Protein AF-A0A535HW74-F1 (afdb_monomer)

Solvent-accessible surface area (backbone atoms only — not comparable to full-atom values): 5667 Å² total; per-residue (Å²): 129,69,78,89,50,48,72,67,34,43,55,95,92,39,73,38,64,65,54,46,29,59,75,48,53,23,55,72,51,74,42,80,92,74,75,44,76,46,76,54,67,46,28,72,61,57,48,50,52,63,72,63,73,59,79,76,78,51,72,46,65,48,100,85,66,48,79,46,45,53,69,81,48,67,97,55,96,79,87,88,84,88,84,79,91,125

Sequence (86 aa):
MPAARRPALINDDLFNLTEFADLIQQPVVHDENHSVWYFGPAGWEWKSRLTSRHAPDFTLLDVAGRPHSLSDLLGKKVFLLFWASW

Foldseek 3Di:
DPPVCVCVQADPNDGDPVSVQVVQVWDWDADPVVRDIDTHDTPVVVVCVVVVPDDDFDWDADPVRDIDTPVNQPPHDDDDDDDDDD

Secondary structure (DSSP, 8-state):
--GGGHHHHEETTEE-HHHHHHHTT--EEEETTTTEEEE---HHHHHHHHHT------EEE-TTS-EEEGGGGTTS----------

pLDDT: mean 89.46, std 7.31, range [59.28, 97.25]

Nearest PDB structures (foldseek):
  8ir3-assembly1_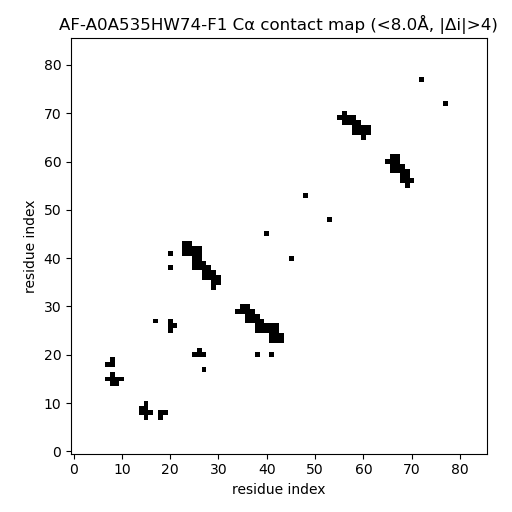T  TM=2.218E-01  e=6.488E+00  Homo sapiens

Radius of gyration: 19.77 Å; Cα contacts (8 Å, |Δi|>4): 67; chains: 1; bounding box: 42×20×58 Å

Structure (mmCIF, N/CA/C/O backbone):
data_AF-A0A535HW74-F1
#
_entry.id   AF-A0A535HW74-F1
#
loop_
_atom_site.group_PDB
_atom_site.id
_atom_site.type_symbol
_atom_site.label_atom_id
_atom_site.label_alt_id
_atom_site.label_comp_id
_atom_site.label_asym_id
_atom_site.label_entity_id
_atom_site.label_seq_id
_atom_site.pdbx_PDB_ins_code
_atom_site.Cartn_x
_atom_site.Cartn_y
_atom_site.Cartn_z
_atom_site.occupancy
_atom_site.B_iso_or_equiv
_atom_site.auth_seq_id
_atom_site.auth_comp_id
_atom_site.auth_asym_id
_atom_site.auth_atom_id
_atom_site.pdbx_PDB_model_num
ATOM 1 N N . MET A 1 1 ? 20.140 6.746 -16.205 1.00 59.28 1 MET A N 1
ATOM 2 C CA . MET A 1 1 ? 19.679 5.415 -16.655 1.00 59.28 1 MET A CA 1
ATOM 3 C C . MET A 1 1 ? 20.886 4.584 -17.054 1.00 59.28 1 MET A C 1
ATOM 5 O O . MET A 1 1 ? 21.684 5.095 -17.835 1.00 59.28 1 MET A O 1
ATOM 9 N N . PRO A 1 2 ? 21.063 3.355 -16.544 1.00 66.06 2 PRO A N 1
ATOM 10 C CA . PRO A 1 2 ? 22.105 2.465 -17.047 1.00 66.06 2 PRO A CA 1
ATOM 11 C C . PRO A 1 2 ? 21.872 2.204 -18.542 1.00 66.06 2 PRO A C 1
ATOM 13 O O . PRO A 1 2 ? 20.804 1.726 -18.921 1.00 66.06 2 PRO A O 1
ATOM 16 N N . ALA A 1 3 ? 22.843 2.534 -19.398 1.00 66.88 3 ALA A N 1
ATOM 17 C CA . ALA A 1 3 ? 22.695 2.439 -20.857 1.00 66.88 3 ALA A CA 1
ATOM 18 C C . ALA A 1 3 ? 22.327 1.020 -21.335 1.00 66.88 3 ALA A C 1
ATOM 20 O O . ALA A 1 3 ? 21.600 0.870 -22.313 1.00 66.88 3 ALA A O 1
ATOM 21 N N . ALA A 1 4 ? 22.752 -0.002 -20.587 1.00 75.12 4 ALA A N 1
ATOM 22 C CA . ALA A 1 4 ? 22.491 -1.411 -20.867 1.00 75.12 4 ALA A CA 1
ATOM 23 C C . ALA A 1 4 ? 21.003 -1.817 -20.817 1.00 75.12 4 ALA A C 1
ATOM 25 O O . ALA A 1 4 ? 20.659 -2.871 -21.336 1.00 75.12 4 ALA A O 1
ATOM 26 N N . ARG A 1 5 ? 20.116 -1.012 -20.207 1.00 77.56 5 ARG A N 1
ATOM 27 C CA . ARG A 1 5 ? 18.688 -1.356 -20.049 1.00 77.56 5 ARG A CA 1
ATOM 28 C C . ARG A 1 5 ? 17.738 -0.669 -21.031 1.00 77.56 5 ARG A C 1
ATOM 30 O O . ARG A 1 5 ? 16.553 -0.977 -21.029 1.00 77.56 5 ARG A O 1
ATOM 37 N N . ARG A 1 6 ? 18.233 0.228 -21.894 1.00 80.06 6 ARG A N 1
ATOM 38 C CA . ARG A 1 6 ? 17.400 0.892 -22.919 1.00 80.06 6 ARG A CA 1
ATOM 39 C C . ARG A 1 6 ? 16.593 -0.080 -23.798 1.00 80.06 6 ARG A C 1
ATOM 41 O O . ARG A 1 6 ? 15.419 0.213 -23.983 1.00 80.06 6 ARG A O 1
ATOM 48 N N . PRO A 1 7 ? 17.151 -1.210 -24.279 1.00 84.38 7 PRO A N 1
ATOM 49 C CA . PRO A 1 7 ? 16.403 -2.142 -25.129 1.00 84.38 7 PRO A CA 1
ATOM 50 C C . PRO A 1 7 ? 15.218 -2.822 -24.430 1.00 84.38 7 PRO A C 1
ATOM 52 O O . PRO A 1 7 ? 14.287 -3.247 -25.093 1.00 84.38 7 PRO A O 1
ATOM 55 N N . ALA A 1 8 ? 15.248 -2.940 -23.097 1.00 86.56 8 ALA A N 1
ATOM 56 C CA . ALA A 1 8 ? 14.133 -3.498 -22.329 1.00 86.56 8 ALA A CA 1
ATOM 57 C C . ALA A 1 8 ? 13.024 -2.456 -22.091 1.00 86.56 8 ALA A C 1
ATOM 59 O O . ALA A 1 8 ? 11.845 -2.790 -22.032 1.00 86.56 8 ALA A O 1
ATOM 60 N N . LEU A 1 9 ? 13.405 -1.179 -21.980 1.00 89.75 9 LEU A N 1
ATOM 61 C CA . LEU A 1 9 ? 12.479 -0.074 -21.728 1.00 89.75 9 LEU A CA 1
ATOM 62 C C . LEU A 1 9 ? 11.793 0.444 -22.993 1.00 89.75 9 LEU A C 1
ATOM 64 O O . LEU A 1 9 ? 10.684 0.958 -22.892 1.00 89.75 9 LEU A O 1
ATOM 68 N N . ILE A 1 10 ? 12.456 0.372 -24.149 1.00 92.38 10 ILE A N 1
ATOM 69 C CA . ILE A 1 10 ? 11.939 0.887 -25.420 1.00 92.38 10 ILE A CA 1
ATOM 70 C C . ILE A 1 10 ? 11.974 -0.233 -26.454 1.00 92.38 10 ILE A C 1
ATOM 72 O O . ILE A 1 10 ? 13.045 -0.769 -26.738 1.00 92.38 10 ILE A O 1
ATOM 76 N N . ASN A 1 11 ? 10.816 -0.539 -27.032 1.00 86.50 11 ASN A N 1
ATOM 77 C CA . ASN A 1 11 ? 10.653 -1.498 -28.117 1.00 86.50 11 ASN A CA 1
ATOM 78 C C . ASN A 1 11 ? 9.806 -0.855 -29.223 1.00 86.50 11 ASN A C 1
ATOM 80 O O . ASN A 1 11 ? 8.663 -0.503 -28.954 1.00 86.50 11 ASN A O 1
ATOM 84 N N . ASP A 1 12 ? 10.366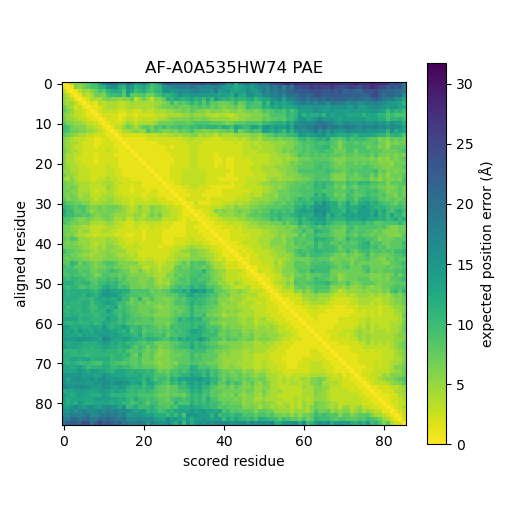 -0.667 -30.421 1.00 85.69 12 ASP A N 1
ATOM 85 C CA . ASP A 1 12 ? 9.681 -0.059 -31.576 1.00 85.69 12 ASP A CA 1
ATOM 86 C C . ASP A 1 12 ? 8.894 1.227 -31.227 1.00 85.69 12 ASP A C 1
ATOM 88 O O . ASP A 1 12 ? 7.693 1.330 -31.459 1.00 85.69 12 ASP A O 1
ATOM 92 N N . ASP A 1 13 ? 9.575 2.197 -30.602 1.00 88.12 13 ASP A N 1
ATOM 93 C CA . ASP A 1 13 ? 9.023 3.466 -30.082 1.00 88.12 13 ASP A CA 1
ATOM 94 C C . ASP A 1 13 ? 7.971 3.346 -28.955 1.00 88.12 13 ASP A C 1
ATOM 96 O O . ASP A 1 13 ? 7.508 4.360 -28.423 1.00 88.12 13 ASP A O 1
ATOM 100 N N . LEU A 1 14 ? 7.640 2.133 -28.505 1.00 90.38 14 LEU A N 1
ATOM 101 C CA . LEU A 1 14 ? 6.794 1.891 -27.336 1.00 90.38 14 LEU A CA 1
ATOM 102 C C . LEU A 1 14 ? 7.627 1.828 -26.054 1.00 90.38 14 LEU A C 1
ATOM 104 O O . LEU A 1 14 ? 8.712 1.247 -26.020 1.00 90.38 14 LEU A O 1
ATOM 108 N N . PHE A 1 15 ? 7.087 2.388 -24.970 1.00 92.62 15 PHE A N 1
ATOM 109 C CA . PHE A 1 15 ? 7.703 2.347 -23.646 1.00 92.62 15 PHE A CA 1
ATOM 110 C C . PHE A 1 15 ? 7.112 1.223 -22.789 1.00 92.62 15 PHE A C 1
ATOM 112 O O . PHE A 1 15 ? 5.903 1.174 -22.558 1.00 92.62 15 PHE A O 1
ATOM 119 N N . ASN A 1 16 ? 7.965 0.338 -22.279 1.00 94.12 16 ASN A N 1
ATOM 120 C CA . ASN A 1 16 ? 7.561 -0.775 -21.429 1.00 94.12 16 ASN A CA 1
ATOM 121 C C . ASN A 1 16 ? 7.407 -0.321 -19.966 1.00 94.12 16 ASN A C 1
ATOM 123 O O . ASN A 1 16 ? 8.387 -0.134 -19.241 1.00 94.12 16 ASN A O 1
ATOM 127 N N . LEU A 1 17 ? 6.155 -0.155 -19.530 1.00 93.94 17 LEU A N 1
ATOM 128 C CA . LEU A 1 17 ? 5.822 0.314 -18.181 1.00 93.94 17 LEU A CA 1
ATOM 129 C C . LEU A 1 17 ? 6.214 -0.679 -17.081 1.00 93.94 17 LEU A C 1
ATOM 131 O O . LEU A 1 17 ? 6.598 -0.249 -15.995 1.00 93.94 17 LEU A O 1
ATOM 135 N N . THR A 1 18 ? 6.151 -1.983 -17.342 1.00 94.06 18 THR A N 1
ATOM 136 C CA . THR A 1 18 ? 6.459 -3.012 -16.339 1.00 94.06 18 THR A CA 1
ATOM 137 C C . THR A 1 18 ? 7.965 -3.108 -16.100 1.00 94.06 18 THR A C 1
ATOM 139 O O . THR A 1 18 ? 8.404 -3.131 -14.955 1.00 94.06 18 THR A O 1
ATOM 142 N N . GLU A 1 19 ? 8.773 -3.016 -17.161 1.00 94.56 19 GLU A N 1
ATOM 143 C CA . GLU A 1 19 ? 10.239 -2.916 -17.047 1.00 94.56 19 GLU A CA 1
ATOM 144 C C . GLU A 1 19 ? 10.677 -1.643 -16.316 1.00 94.56 19 GLU A C 1
ATOM 146 O O . GLU A 1 19 ? 11.636 -1.643 -15.537 1.00 94.56 19 GLU A O 1
ATOM 151 N N . PHE A 1 20 ? 9.964 -0.535 -16.536 1.00 93.81 20 PHE A N 1
ATOM 152 C CA . PHE A 1 20 ? 10.211 0.681 -15.777 1.00 93.81 20 PHE A CA 1
ATOM 153 C C . PHE A 1 20 ? 9.849 0.514 -14.301 1.00 93.81 20 PHE A C 1
ATOM 155 O O . PHE A 1 20 ? 10.645 0.895 -13.441 1.00 93.81 20 PHE A O 1
ATOM 162 N N . ALA A 1 21 ? 8.696 -0.082 -13.998 1.00 94.81 21 ALA A N 1
ATOM 163 C CA . ALA A 1 21 ? 8.268 -0.344 -12.631 1.00 94.81 21 ALA A CA 1
ATOM 164 C C . ALA A 1 21 ? 9.268 -1.238 -11.879 1.00 94.81 21 ALA A C 1
ATOM 166 O O . ALA A 1 21 ? 9.655 -0.904 -10.758 1.00 94.81 21 ALA A O 1
ATOM 167 N N . ASP A 1 22 ? 9.787 -2.289 -12.518 1.00 92.94 22 ASP A N 1
ATOM 168 C CA . ASP A 1 22 ? 10.844 -3.139 -11.960 1.00 92.94 22 ASP A CA 1
ATOM 169 C C . ASP A 1 22 ? 12.129 -2.351 -11.685 1.00 92.94 22 ASP A C 1
ATOM 171 O O . ASP A 1 22 ? 12.739 -2.483 -10.616 1.00 92.94 22 ASP A O 1
ATOM 175 N N . LEU A 1 23 ? 12.525 -1.473 -12.614 1.00 92.94 23 LEU A N 1
ATOM 176 C CA . LEU A 1 23 ? 13.698 -0.612 -12.457 1.00 92.94 23 LEU A CA 1
ATOM 177 C C . LEU A 1 23 ? 13.581 0.297 -11.228 1.00 92.94 23 LEU A C 1
ATOM 179 O O . LEU A 1 23 ? 14.563 0.475 -10.502 1.00 92.94 23 LEU A O 1
ATOM 183 N N . ILE A 1 24 ? 12.401 0.870 -10.990 1.00 93.19 24 ILE A N 1
ATOM 184 C CA . ILE A 1 24 ? 12.144 1.728 -9.827 1.00 93.19 24 ILE A CA 1
ATOM 185 C C . ILE A 1 24 ? 11.633 0.961 -8.602 1.00 93.19 24 ILE A C 1
ATOM 187 O O . ILE A 1 24 ? 11.335 1.577 -7.577 1.00 93.19 24 ILE A O 1
ATOM 191 N N . GLN A 1 25 ? 11.577 -0.372 -8.671 1.00 93.25 25 GLN A N 1
ATOM 192 C CA . GLN A 1 25 ? 11.103 -1.263 -7.607 1.00 93.25 25 GLN A CA 1
ATOM 193 C C . GLN A 1 25 ? 9.694 -0.899 -7.111 1.00 93.25 25 GLN A C 1
ATOM 195 O O . GLN A 1 25 ? 9.411 -0.896 -5.907 1.00 93.25 25 GLN A O 1
ATOM 200 N N . GLN A 1 26 ? 8.835 -0.537 -8.055 1.00 94.75 26 GLN A N 1
ATOM 201 C CA . GLN A 1 26 ? 7.427 -0.233 -7.868 1.00 94.75 26 GLN A CA 1
ATOM 202 C C . GLN A 1 26 ? 6.620 -1.537 -7.972 1.00 94.75 26 GLN A C 1
ATOM 204 O O . GLN A 1 26 ? 6.801 -2.275 -8.938 1.00 94.75 26 GLN A O 1
ATOM 209 N N . PRO A 1 27 ? 5.741 -1.858 -7.007 1.00 93.75 27 PRO A N 1
ATOM 210 C CA . PRO A 1 27 ? 4.896 -3.040 -7.107 1.00 93.75 27 PRO A CA 1
ATOM 211 C C . PRO A 1 27 ? 3.864 -2.858 -8.226 1.00 93.75 27 PRO A C 1
ATOM 213 O O . PRO A 1 27 ? 3.244 -1.796 -8.337 1.00 93.75 27 PRO A O 1
ATOM 216 N N . VAL A 1 28 ? 3.665 -3.908 -9.023 1.00 95.44 28 VAL A N 1
ATOM 217 C CA . VAL A 1 28 ? 2.702 -3.944 -10.129 1.00 95.44 28 VAL A CA 1
ATOM 218 C C . VAL A 1 28 ? 1.766 -5.129 -9.947 1.00 95.44 28 VAL A C 1
ATOM 220 O O . VAL A 1 28 ? 2.209 -6.230 -9.621 1.00 95.44 28 VAL A O 1
ATOM 223 N N . VAL A 1 29 ? 0.473 -4.901 -10.161 1.00 95.31 29 VAL A N 1
ATOM 224 C CA . VAL A 1 29 ? -0.549 -5.952 -10.233 1.00 95.31 29 VAL A CA 1
ATOM 225 C C . VAL A 1 29 ? -1.338 -5.762 -11.521 1.00 95.31 29 VAL A C 1
ATOM 227 O O . VAL A 1 29 ? -1.719 -4.641 -11.860 1.00 95.31 29 VAL A O 1
ATOM 230 N N . HIS A 1 30 ? -1.581 -6.862 -12.223 1.00 95.00 30 HIS A N 1
ATOM 231 C CA . HIS A 1 30 ? -2.403 -6.908 -13.423 1.00 95.00 30 HIS A CA 1
ATOM 232 C C . HIS A 1 30 ? -3.544 -7.899 -13.206 1.00 95.00 30 HIS A C 1
ATOM 234 O O . HIS A 1 30 ? -3.304 -9.044 -12.823 1.00 95.00 30 HIS A O 1
ATOM 240 N N . ASP A 1 31 ? -4.770 -7.449 -13.450 1.00 94.38 31 ASP A N 1
ATOM 241 C CA . ASP A 1 31 ? -5.943 -8.309 -13.555 1.00 94.38 31 ASP A CA 1
ATOM 242 C C . ASP A 1 31 ? -6.259 -8.529 -15.036 1.00 94.38 31 ASP A C 1
ATOM 244 O O . ASP A 1 31 ? -6.803 -7.649 -15.711 1.00 94.38 31 ASP A O 1
ATOM 248 N N . GLU A 1 32 ? -5.906 -9.716 -15.528 1.00 91.94 32 GLU A N 1
ATOM 249 C CA . GLU A 1 32 ? -6.074 -10.101 -16.930 1.00 91.94 32 GLU A CA 1
ATOM 250 C C . GLU A 1 32 ? -7.549 -10.134 -17.354 1.00 91.94 32 GLU A C 1
ATOM 252 O O . GLU A 1 32 ? -7.877 -9.726 -18.468 1.00 91.94 32 GLU A O 1
ATOM 257 N N . ASN A 1 33 ? -8.460 -10.520 -16.454 1.00 94.25 33 ASN A N 1
ATOM 258 C CA . ASN A 1 33 ? -9.885 -10.648 -16.770 1.00 94.25 33 ASN A CA 1
ATOM 259 C C . ASN A 1 33 ? -10.564 -9.289 -16.969 1.00 94.25 33 ASN A C 1
ATOM 261 O O . ASN A 1 33 ? -11.505 -9.178 -17.754 1.00 94.25 33 ASN A O 1
ATOM 265 N N . HIS A 1 34 ? -10.090 -8.256 -16.270 1.00 93.62 34 HIS A N 1
ATOM 266 C CA . HIS A 1 34 ? -10.650 -6.904 -16.345 1.00 93.62 34 HIS A CA 1
ATOM 267 C C . HIS A 1 34 ? -9.766 -5.928 -17.132 1.00 93.62 34 HIS A C 1
ATOM 269 O O . HIS A 1 34 ? -10.145 -4.769 -17.297 1.00 93.62 34 HIS A O 1
ATOM 275 N N . SER A 1 35 ? -8.609 -6.379 -17.638 1.00 93.00 35 SER A N 1
ATOM 276 C CA . SER A 1 35 ? -7.609 -5.532 -18.308 1.00 93.00 35 SER A CA 1
ATOM 277 C C . SER A 1 35 ? -7.200 -4.317 -17.461 1.00 93.00 35 SER A C 1
ATOM 279 O O . SER A 1 35 ? -6.963 -3.224 -17.981 1.00 93.00 35 SER A O 1
ATOM 281 N N . VAL A 1 36 ? -7.137 -4.495 -16.136 1.00 95.12 36 VAL A N 1
ATOM 282 C CA . VAL A 1 36 ? -6.806 -3.431 -15.179 1.00 95.12 36 VAL A CA 1
ATOM 283 C C . VAL A 1 36 ? -5.374 -3.597 -14.699 1.00 95.12 36 VAL A C 1
ATOM 285 O O . VAL A 1 36 ? -4.958 -4.678 -14.287 1.00 95.12 36 VAL A O 1
ATOM 288 N N . TRP A 1 37 ? -4.639 -2.488 -14.695 1.00 95.94 37 TRP A N 1
ATOM 289 C CA . TRP A 1 37 ? -3.290 -2.406 -14.152 1.00 95.94 37 TRP A CA 1
ATOM 290 C C . TRP A 1 37 ? -3.259 -1.469 -12.953 1.00 95.94 37 TRP A C 1
ATOM 292 O O . TRP A 1 37 ? -3.800 -0.363 -12.994 1.00 95.94 37 TRP A O 1
ATOM 302 N N . TYR A 1 38 ? -2.571 -1.895 -11.901 1.00 95.44 38 TYR A N 1
ATOM 303 C CA . TYR A 1 38 ? -2.244 -1.064 -10.755 1.00 95.44 38 TYR A CA 1
ATOM 304 C C . TYR A 1 38 ? -0.727 -0.949 -10.618 1.00 95.44 38 TYR A C 1
ATOM 306 O O . TYR A 1 38 ? -0.021 -1.954 -10.541 1.00 95.44 38 TYR A O 1
ATOM 314 N N . PHE A 1 39 ? -0.247 0.290 -10.543 1.00 95.75 39 PHE A N 1
ATOM 315 C CA . PHE A 1 39 ? 1.145 0.631 -10.277 1.00 95.75 39 PHE A CA 1
ATOM 316 C C . PHE A 1 39 ? 1.203 1.341 -8.926 1.00 95.75 39 PHE A C 1
ATOM 318 O O . PHE A 1 39 ? 0.671 2.442 -8.772 1.00 95.75 39 PHE A O 1
ATOM 325 N N . GLY A 1 40 ? 1.804 0.692 -7.929 1.00 92.88 40 GLY A N 1
ATOM 326 C CA . GLY A 1 40 ? 1.864 1.216 -6.566 1.00 92.88 40 GLY A CA 1
ATOM 327 C C . GLY A 1 40 ? 2.865 2.363 -6.395 1.00 92.88 40 GLY A C 1
ATOM 328 O O . GLY A 1 40 ? 3.376 2.903 -7.370 1.00 92.88 40 GLY A O 1
ATOM 329 N N . PRO A 1 41 ? 3.185 2.777 -5.163 1.00 91.88 41 PRO A N 1
ATOM 330 C CA . PRO A 1 41 ? 4.217 3.785 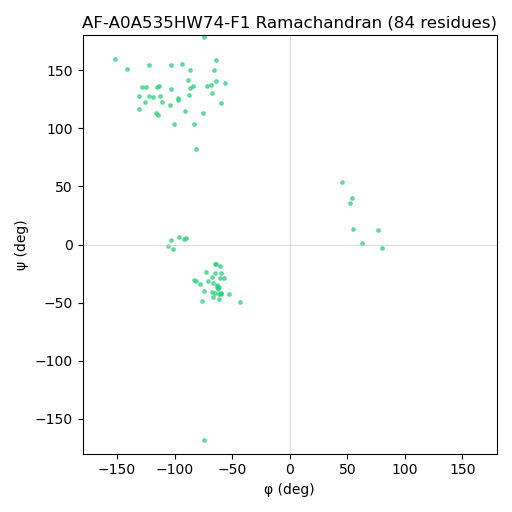-4.935 1.00 91.88 41 PRO A CA 1
ATOM 331 C C . PRO A 1 41 ? 5.600 3.263 -5.343 1.00 91.88 41 PRO A C 1
ATOM 333 O O . PRO A 1 41 ? 5.894 2.071 -5.236 1.00 91.88 41 PRO A O 1
ATOM 336 N N . ALA A 1 42 ? 6.479 4.162 -5.776 1.00 92.25 42 ALA A N 1
ATOM 337 C CA . ALA A 1 42 ? 7.828 3.794 -6.180 1.00 92.25 42 ALA A CA 1
ATOM 338 C C . ALA A 1 42 ? 8.672 3.235 -5.019 1.00 92.25 42 ALA A C 1
ATOM 340 O O . ALA A 1 42 ? 8.423 3.521 -3.843 1.00 92.25 42 ALA A O 1
ATOM 341 N N . GLY A 1 43 ? 9.722 2.482 -5.362 1.00 90.38 43 GLY A N 1
ATOM 342 C CA . GLY A 1 43 ? 10.633 1.800 -4.440 1.00 90.38 43 GLY A CA 1
ATOM 343 C C . GLY A 1 43 ? 11.061 2.627 -3.235 1.00 90.38 43 GLY A C 1
ATOM 344 O O . GLY A 1 43 ? 10.987 2.175 -2.095 1.00 90.38 43 GLY A O 1
ATOM 345 N N . TRP A 1 44 ? 11.509 3.85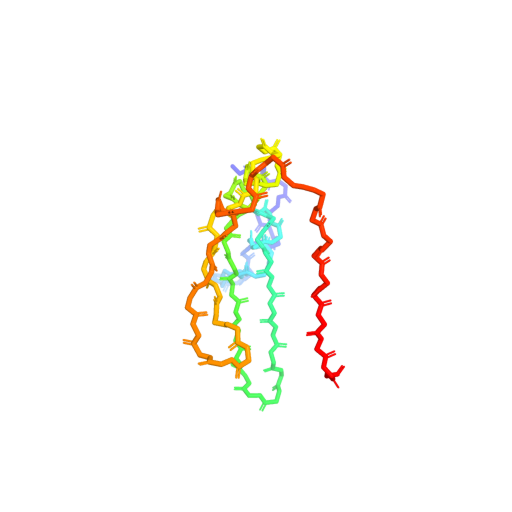5 -3.479 1.00 88.00 44 TRP A N 1
ATOM 346 C CA . TRP A 1 44 ? 12.039 4.735 -2.438 1.00 88.00 44 TRP A CA 1
ATOM 347 C C . TRP A 1 44 ? 10.974 5.197 -1.428 1.00 88.00 44 TRP A C 1
ATOM 349 O O . TRP A 1 44 ? 11.300 5.424 -0.261 1.00 88.00 44 TRP A O 1
ATOM 359 N N . GLU A 1 45 ? 9.703 5.294 -1.821 1.00 88.12 45 GLU A N 1
ATOM 360 C CA . GLU A 1 45 ? 8.625 5.740 -0.931 1.00 88.12 45 GLU A CA 1
ATOM 361 C C . GLU A 1 45 ? 8.201 4.648 0.047 1.00 88.12 45 GLU A C 1
ATOM 363 O O . GLU A 1 45 ? 8.117 4.893 1.249 1.00 88.12 45 GLU A O 1
ATOM 368 N N . TRP A 1 46 ? 7.955 3.425 -0.422 1.00 80.94 46 TRP A N 1
ATOM 369 C CA . TRP A 1 46 ? 7.520 2.355 0.478 1.00 80.94 46 TRP A CA 1
ATOM 370 C C . TRP A 1 46 ? 8.687 1.773 1.284 1.00 80.94 46 TRP A C 1
ATOM 372 O O . TRP A 1 46 ? 8.517 1.455 2.463 1.00 80.94 46 TRP A O 1
ATOM 382 N N . LYS A 1 47 ? 9.895 1.699 0.703 1.00 84.81 47 LYS A N 1
ATOM 383 C CA . LYS A 1 47 ? 11.082 1.230 1.432 1.00 84.81 47 LYS A CA 1
ATOM 384 C C . LYS A 1 47 ? 11.450 2.160 2.571 1.00 84.81 47 LYS A C 1
ATOM 386 O O . LYS A 1 47 ? 11.759 1.658 3.642 1.00 84.81 47 LYS A O 1
ATOM 391 N N . SER A 1 48 ? 11.381 3.479 2.376 1.00 84.69 48 SER A N 1
ATOM 392 C CA . SER A 1 48 ? 11.660 4.436 3.456 1.00 84.69 48 SER A CA 1
ATOM 393 C C . SER A 1 48 ? 10.678 4.288 4.622 1.00 84.69 48 SER A C 1
ATOM 395 O O . SER A 1 48 ? 11.092 4.317 5.780 1.00 84.69 48 SER A O 1
ATOM 397 N N . ARG A 1 49 ? 9.394 4.030 4.339 1.00 81.69 49 ARG A N 1
ATOM 398 C CA . ARG A 1 49 ? 8.395 3.733 5.378 1.00 81.69 49 ARG A CA 1
ATOM 399 C C . ARG A 1 49 ? 8.754 2.472 6.163 1.00 81.69 49 ARG A C 1
ATOM 401 O O . ARG A 1 49 ? 8.761 2.517 7.389 1.00 81.69 49 ARG A O 1
ATOM 408 N N . LEU A 1 50 ? 9.122 1.380 5.490 1.00 83.25 50 LEU A N 1
ATOM 409 C CA . LEU A 1 50 ? 9.513 0.135 6.164 1.00 83.25 50 LEU A CA 1
ATOM 410 C C . LEU A 1 50 ? 10.829 0.262 6.945 1.00 83.25 50 LEU A C 1
ATOM 412 O O . LEU A 1 50 ? 10.934 -0.252 8.059 1.00 83.25 50 LEU A O 1
ATOM 416 N N . THR A 1 51 ? 11.834 0.951 6.399 1.00 85.94 51 THR A N 1
ATOM 417 C CA . THR A 1 51 ? 13.128 1.124 7.075 1.00 85.94 51 THR A CA 1
ATOM 418 C C . THR A 1 51 ? 13.062 2.090 8.250 1.00 85.94 51 THR A C 1
ATOM 420 O O . THR A 1 51 ? 13.874 1.955 9.164 1.00 85.94 51 THR A O 1
ATOM 423 N N . SER A 1 52 ? 12.087 3.008 8.281 1.00 87.50 52 SER A N 1
ATOM 424 C CA . SER A 1 52 ? 11.887 3.936 9.403 1.00 87.50 52 SER A CA 1
ATOM 425 C C . SER A 1 52 ? 11.616 3.232 10.736 1.00 87.50 52 SER A C 1
ATOM 427 O O . SER A 1 52 ? 11.860 3.814 11.790 1.00 87.50 52 SER A O 1
ATOM 429 N N . ARG A 1 53 ? 11.101 1.989 10.701 1.00 84.06 53 ARG A N 1
ATOM 430 C CA . ARG A 1 53 ? 10.608 1.235 11.872 1.00 84.06 53 ARG A CA 1
ATOM 431 C C . ARG A 1 53 ? 9.543 1.981 12.687 1.00 84.06 53 ARG A C 1
ATOM 433 O O . ARG A 1 53 ? 9.231 1.574 13.802 1.00 84.06 53 ARG A O 1
ATOM 440 N N . HIS A 1 54 ? 8.979 3.052 12.139 1.00 86.75 54 HIS A N 1
ATOM 441 C CA . HIS A 1 54 ? 7.903 3.803 12.751 1.00 86.75 54 HIS A CA 1
ATOM 442 C C . HIS A 1 54 ? 6.576 3.219 12.271 1.00 86.75 54 HIS A C 1
ATOM 444 O O . HIS A 1 54 ? 6.259 3.271 11.081 1.00 86.75 54 HIS A O 1
ATOM 450 N N . ALA A 1 55 ? 5.798 2.647 13.189 1.00 86.50 55 ALA A N 1
ATOM 451 C CA . ALA A 1 55 ? 4.455 2.198 12.857 1.00 86.50 55 ALA A CA 1
ATOM 452 C C . ALA A 1 55 ? 3.572 3.426 12.556 1.00 86.50 55 ALA A C 1
ATOM 454 O O . ALA A 1 55 ? 3.586 4.379 13.338 1.00 86.50 55 ALA A O 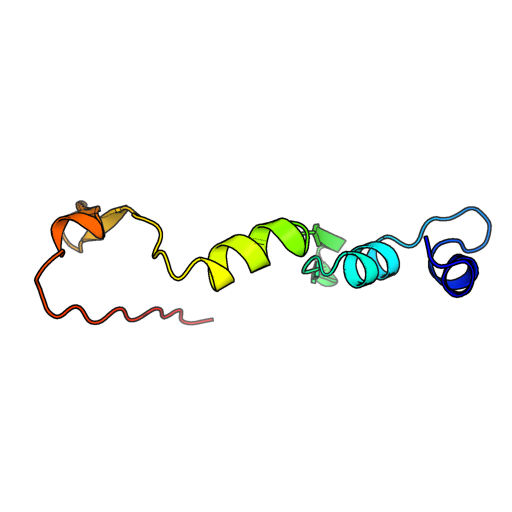1
ATOM 455 N N . PRO A 1 56 ? 2.836 3.456 11.432 1.00 88.38 56 PRO A N 1
ATOM 456 C CA . PRO A 1 56 ? 1.905 4.542 11.159 1.00 88.38 56 PRO A CA 1
ATOM 457 C C . PRO A 1 56 ? 0.784 4.542 12.201 1.00 88.38 56 PRO A C 1
ATOM 459 O O . PRO A 1 56 ? 0.293 3.480 12.584 1.00 88.38 56 PRO A O 1
ATOM 462 N N . ASP A 1 57 ? 0.368 5.730 12.632 1.00 93.19 57 ASP A N 1
ATOM 463 C CA . ASP A 1 57 ? -0.746 5.876 13.565 1.00 93.19 57 ASP A CA 1
ATOM 464 C C . ASP A 1 57 ? -2.078 5.787 12.813 1.00 93.19 57 ASP A C 1
ATOM 466 O O . ASP A 1 57 ? -2.640 6.787 12.371 1.00 93.19 57 ASP A O 1
ATOM 470 N N . PHE A 1 58 ? -2.525 4.559 12.559 1.00 93.12 58 PHE A N 1
ATOM 471 C CA . PHE A 1 58 ? -3.796 4.298 11.893 1.00 93.12 58 PHE A CA 1
ATOM 472 C C . PHE A 1 58 ? -4.946 4.262 12.905 1.00 93.12 58 PHE A C 1
ATOM 474 O O . PHE A 1 58 ? -4.767 3.830 14.043 1.00 93.12 58 PHE A O 1
ATOM 481 N N . THR A 1 59 ? -6.142 4.640 12.452 1.00 95.81 59 THR A N 1
ATOM 482 C CA . THR A 1 59 ? -7.381 4.565 13.234 1.00 95.81 59 THR A CA 1
ATOM 483 C C . THR A 1 59 ? -8.313 3.524 12.624 1.00 95.81 59 THR A C 1
ATOM 485 O O . THR A 1 59 ? -8.605 3.575 11.429 1.00 95.81 59 THR A O 1
ATOM 488 N N . LEU A 1 60 ? -8.796 2.589 13.441 1.00 93.38 60 LEU A N 1
ATOM 489 C CA . LEU A 1 60 ? -9.791 1.586 13.052 1.00 93.38 60 LEU A CA 1
ATOM 490 C C . LEU A 1 60 ? -11.020 1.684 13.946 1.00 93.38 60 LEU A C 1
ATOM 492 O O . LEU A 1 60 ? -10.937 2.120 15.092 1.00 93.38 60 LEU A O 1
ATOM 496 N N . LEU A 1 61 ? -12.162 1.247 13.422 1.00 95.50 61 LEU A N 1
ATOM 497 C CA . LEU A 1 61 ? -13.370 1.089 14.220 1.00 95.50 61 LEU A CA 1
ATOM 498 C C . LEU A 1 61 ? -13.349 -0.273 14.922 1.00 95.50 61 LEU A C 1
ATOM 500 O O . LEU A 1 61 ? -13.021 -1.287 14.304 1.00 95.50 61 LEU A O 1
ATOM 504 N N . ASP A 1 62 ? -13.716 -0.301 16.202 1.00 91.62 62 ASP A N 1
ATOM 505 C CA . ASP A 1 62 ? -14.004 -1.552 16.902 1.00 91.62 62 ASP A CA 1
ATOM 506 C C . ASP A 1 62 ? -15.364 -2.140 16.484 1.00 91.62 62 ASP A C 1
ATOM 508 O O . ASP A 1 62 ? -16.120 -1.561 15.702 1.00 91.62 62 ASP A O 1
ATOM 512 N N . VAL A 1 63 ? -15.701 -3.304 17.043 1.00 92.75 63 VAL A N 1
ATOM 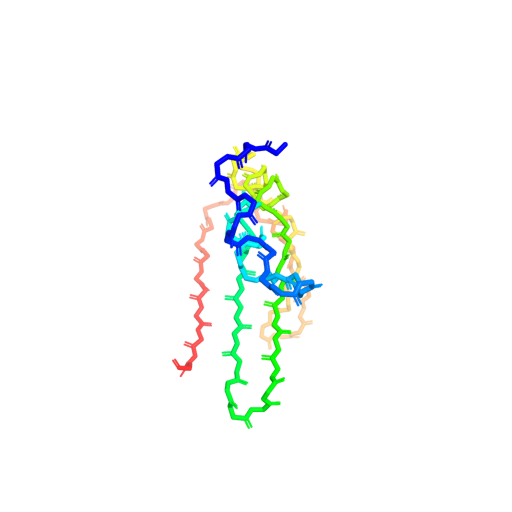513 C CA . VAL A 1 63 ? -16.982 -3.992 16.797 1.00 92.75 63 VAL A CA 1
ATOM 514 C C . VAL A 1 63 ? -18.217 -3.182 17.216 1.00 92.75 63 VAL A C 1
ATOM 516 O O . VAL A 1 63 ? -19.318 -3.481 16.766 1.00 92.75 63 VAL A O 1
ATOM 519 N N . ALA A 1 64 ? -18.052 -2.167 18.067 1.00 96.81 64 ALA A N 1
ATOM 520 C CA . ALA A 1 64 ? -19.106 -1.241 18.472 1.00 96.81 64 ALA A CA 1
ATOM 521 C C . ALA A 1 64 ? -19.090 0.061 17.644 1.00 96.81 64 ALA A C 1
ATOM 523 O O . ALA A 1 64 ? -19.827 0.995 17.959 1.00 96.81 64 ALA A O 1
ATOM 524 N N . GLY A 1 65 ? -18.255 0.142 16.602 1.00 96.56 65 GLY A N 1
ATOM 525 C CA . GLY A 1 65 ? -18.117 1.308 15.734 1.00 96.56 65 GLY A CA 1
ATOM 526 C C . GLY A 1 65 ? -17.314 2.457 16.345 1.00 96.56 65 GLY A C 1
ATOM 527 O O . GLY A 1 65 ? -17.347 3.564 15.812 1.00 96.56 65 GLY A O 1
ATOM 528 N N . ARG A 1 66 ? -16.609 2.245 17.463 1.00 96.94 66 ARG A N 1
ATOM 529 C CA . ARG A 1 66 ? -15.821 3.302 18.111 1.00 96.94 66 ARG A CA 1
ATOM 530 C C . ARG A 1 66 ? -14.421 3.369 17.502 1.00 96.94 66 ARG A C 1
ATOM 532 O O . ARG A 1 66 ? -13.804 2.316 17.341 1.00 96.94 66 ARG A O 1
ATOM 539 N N . PRO A 1 67 ? -13.907 4.568 17.191 1.00 97.25 67 PRO A N 1
ATOM 540 C CA . PRO A 1 67 ? -12.560 4.719 16.663 1.00 97.25 67 PRO A CA 1
ATOM 541 C C . PRO A 1 67 ? -11.512 4.454 17.748 1.00 97.25 67 PRO A C 1
ATOM 543 O O . PRO A 1 67 ? -11.636 4.948 18.867 1.00 97.25 67 PRO A O 1
ATOM 546 N N . HIS A 1 68 ? -10.472 3.712 17.383 1.00 94.19 68 HIS A N 1
ATOM 547 C CA . HIS A 1 68 ? -9.255 3.513 18.168 1.00 94.19 68 HIS A CA 1
ATOM 548 C C . HIS A 1 68 ? -8.049 3.752 17.271 1.00 94.19 68 HIS A C 1
ATOM 550 O O . HIS A 1 68 ? -7.952 3.153 16.194 1.00 94.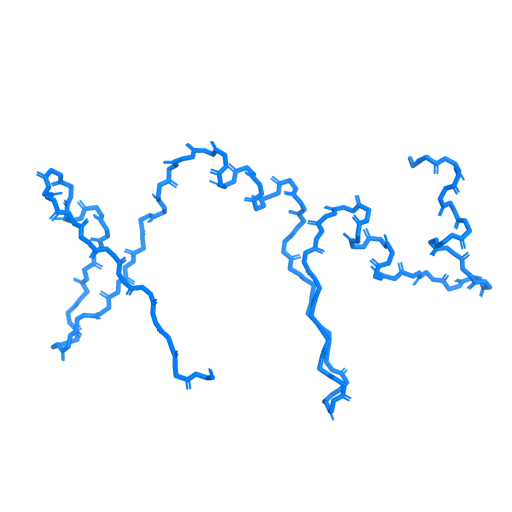19 68 HIS A O 1
ATOM 556 N N . SER A 1 69 ? -7.137 4.609 17.714 1.00 95.88 69 SER A N 1
ATOM 557 C CA . SER A 1 69 ? -5.852 4.846 17.059 1.00 95.88 69 SER A CA 1
ATOM 558 C C . SER A 1 69 ? -4.764 3.960 17.661 1.00 95.88 69 SER A C 1
ATOM 560 O O . SER A 1 69 ? -4.846 3.535 18.816 1.00 95.88 69 SER A O 1
ATOM 562 N N . LEU A 1 70 ? -3.709 3.678 16.897 1.00 93.50 70 LEU A N 1
ATOM 563 C CA . LEU A 1 70 ? -2.567 2.914 17.406 1.00 93.50 70 LEU A CA 1
ATOM 564 C C . LEU A 1 70 ? -1.884 3.640 18.580 1.00 93.50 70 LEU A C 1
ATOM 566 O O . LEU A 1 70 ? -1.453 2.999 19.542 1.00 93.50 70 LEU A O 1
ATOM 570 N N . SER A 1 71 ? -1.822 4.970 18.524 1.00 94.75 71 SER A N 1
ATOM 571 C CA . SER A 1 71 ? -1.272 5.829 19.573 1.00 94.75 71 SER A CA 1
ATOM 572 C C . SER A 1 71 ? -2.008 5.712 20.914 1.00 94.75 71 SER A C 1
ATOM 574 O O . SER A 1 71 ? -1.362 5.796 21.961 1.00 94.75 71 SER A O 1
ATOM 576 N N . ASP A 1 72 ? -3.307 5.391 20.915 1.00 94.62 72 ASP A N 1
ATOM 577 C CA . ASP A 1 72 ? -4.104 5.172 22.137 1.00 94.62 72 ASP A CA 1
ATOM 578 C C . ASP A 1 72 ? -3.636 3.945 22.946 1.00 94.62 72 ASP A C 1
ATOM 580 O O . ASP A 1 72 ? -3.979 3.762 24.124 1.00 94.62 72 ASP A O 1
ATOM 584 N N . LEU A 1 73 ? -2.851 3.067 22.315 1.00 92.00 73 LEU A N 1
ATOM 585 C CA . LEU A 1 73 ? -2.347 1.826 22.895 1.00 92.00 73 LEU A CA 1
ATOM 586 C C . LEU A 1 73 ? -0.874 1.907 23.326 1.00 92.00 73 LEU A C 1
ATOM 588 O O . LEU A 1 73 ? -0.318 0.906 23.790 1.00 92.00 73 LEU A O 1
ATOM 592 N N . LEU A 1 74 ? -0.236 3.078 23.218 1.00 90.31 74 LEU A N 1
ATOM 593 C CA . LEU A 1 74 ? 1.147 3.273 23.654 1.00 90.31 74 LEU A CA 1
ATOM 594 C C . LEU A 1 74 ? 1.331 2.902 25.134 1.00 90.31 74 LEU A C 1
ATOM 596 O O . LEU A 1 74 ? 0.490 3.168 25.991 1.00 90.31 74 LEU A O 1
ATOM 600 N N . GLY A 1 75 ? 2.451 2.241 25.432 1.00 91.69 75 GLY A N 1
ATOM 601 C CA . GLY A 1 75 ? 2.765 1.742 26.776 1.00 91.69 75 GLY A CA 1
ATOM 602 C C . GLY A 1 75 ? 2.084 0.419 27.156 1.00 91.69 75 GLY A C 1
ATOM 603 O O . GLY A 1 75 ? 2.378 -0.120 28.222 1.00 91.69 75 GLY A O 1
ATOM 604 N N . LYS A 1 76 ? 1.224 -0.149 26.300 1.00 91.81 76 LYS A N 1
ATOM 605 C CA . LYS A 1 76 ? 0.603 -1.471 26.500 1.00 91.81 76 LYS A CA 1
ATOM 606 C C . LYS A 1 76 ? 1.280 -2.528 25.623 1.00 91.81 76 LYS A C 1
ATOM 608 O O . LYS A 1 76 ? 1.830 -2.225 24.568 1.00 91.81 76 LYS A O 1
ATOM 613 N N . LYS A 1 77 ? 1.223 -3.799 26.038 1.00 90.38 77 LYS A N 1
ATOM 614 C CA . LYS A 1 77 ? 1.563 -4.922 25.148 1.00 90.38 77 LYS A CA 1
ATOM 615 C C . LYS A 1 77 ? 0.403 -5.123 24.175 1.00 90.38 77 LYS A C 1
ATOM 617 O O . LYS A 1 77 ? -0.685 -5.495 24.603 1.00 90.38 77 LYS A O 1
ATOM 622 N N . VAL A 1 78 ? 0.642 -4.863 22.893 1.00 89.06 78 VAL A N 1
ATOM 623 C CA . VAL A 1 78 ? -0.369 -4.936 21.829 1.00 89.06 78 VAL A CA 1
ATOM 624 C C . VAL A 1 78 ? -0.022 -6.073 20.874 1.00 89.06 78 VAL A C 1
ATOM 626 O O . VAL A 1 78 ? 1.135 -6.231 20.492 1.00 89.06 78 VAL A O 1
ATOM 629 N N . PHE A 1 79 ? -1.028 -6.853 20.481 1.00 89.38 79 PHE A N 1
ATOM 630 C CA . PHE A 1 79 ? -0.930 -7.849 19.416 1.00 89.38 79 PHE A CA 1
ATOM 631 C C . PHE A 1 79 ? -1.771 -7.377 18.227 1.00 89.38 79 PHE A C 1
ATOM 633 O O . PHE A 1 79 ? -2.964 -7.126 18.384 1.00 89.38 79 PHE A O 1
ATOM 640 N N . LEU A 1 80 ? -1.144 -7.233 17.059 1.00 88.31 80 LEU A N 1
ATOM 641 C CA . LEU A 1 80 ? -1.814 -6.866 15.812 1.00 88.31 80 LEU A CA 1
ATOM 642 C C . LEU A 1 80 ? -1.953 -8.112 14.938 1.00 88.31 80 LEU A C 1
ATOM 644 O O . LEU A 1 80 ? -0.950 -8.720 14.566 1.00 88.31 80 LEU A O 1
ATOM 648 N N . LEU A 1 81 ? -3.191 -8.471 14.605 1.00 89.44 81 LEU A N 1
ATOM 649 C CA . LEU A 1 81 ? -3.514 -9.563 13.694 1.00 89.44 81 LEU A CA 1
ATOM 650 C C . LEU A 1 81 ? -4.206 -8.986 12.460 1.00 89.44 81 LEU A C 1
ATOM 652 O O . LEU A 1 81 ? -5.322 -8.483 12.554 1.00 89.44 81 LEU A O 1
ATOM 656 N N . PHE A 1 82 ? -3.543 -9.079 11.310 1.00 87.81 82 PHE A N 1
ATOM 657 C CA . PHE A 1 82 ? -4.139 -8.769 10.015 1.00 87.81 82 PHE A CA 1
ATOM 658 C C . PHE A 1 82 ? -4.604 -10.076 9.376 1.00 87.81 82 PHE A C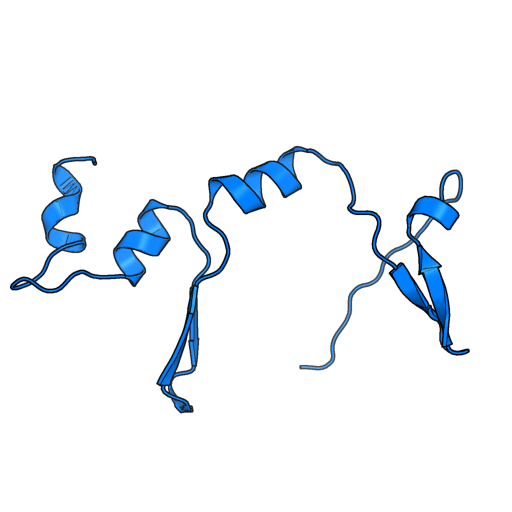 1
ATOM 660 O O . PHE A 1 82 ? -3.820 -11.016 9.250 1.00 87.81 82 PHE A O 1
ATOM 667 N N . TRP A 1 83 ? -5.873 -10.142 8.990 1.00 87.88 83 TRP A N 1
ATOM 668 C CA . TRP A 1 83 ? -6.455 -11.301 8.324 1.00 87.88 83 TRP A CA 1
ATOM 669 C C . TRP A 1 83 ? -7.420 -10.847 7.240 1.00 87.88 83 TRP A C 1
ATOM 671 O O . TRP A 1 83 ? -8.057 -9.799 7.362 1.00 87.88 83 TRP A O 1
ATOM 681 N N . ALA A 1 84 ? -7.552 -11.681 6.217 1.00 82.19 84 ALA A N 1
ATOM 682 C CA . ALA A 1 84 ? -8.682 -11.658 5.319 1.00 82.19 84 ALA A CA 1
ATOM 683 C C . ALA A 1 84 ? -8.945 -13.049 4.732 1.00 82.19 84 ALA A C 1
ATOM 685 O O . ALA A 1 84 ? -8.067 -13.910 4.754 1.00 82.19 84 ALA A O 1
ATOM 686 N N . SER A 1 85 ? -10.167 -13.266 4.245 1.00 82.31 85 SER A N 1
ATOM 687 C CA . SER A 1 85 ? -10.700 -14.582 3.871 1.00 82.31 85 SER A CA 1
ATOM 688 C C . SER A 1 85 ? -10.495 -14.988 2.410 1.00 82.31 85 SER A C 1
ATOM 690 O O . SER A 1 85 ? -11.099 -15.975 1.9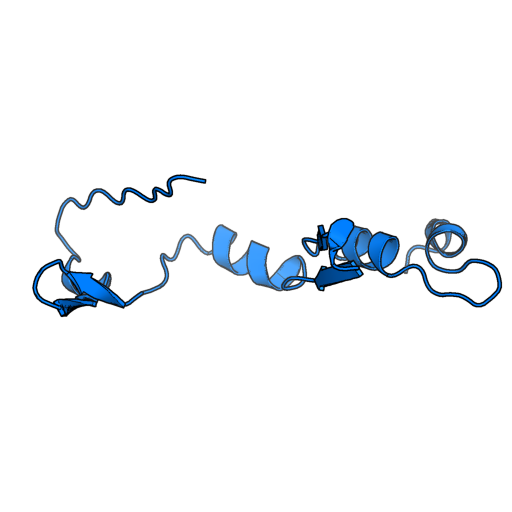96 1.00 82.31 85 SER A O 1
ATOM 692 N N . TRP A 1 86 ? -9.782 -14.182 1.624 1.00 64.69 86 TRP A N 1
ATOM 693 C CA . TRP A 1 86 ? -9.670 -14.372 0.176 1.00 64.69 86 TRP A CA 1
ATOM 694 C C . TRP A 1 86 ? -8.812 -15.580 -0.206 1.00 64.69 86 TRP A C 1
ATOM 696 O O . TRP A 1 86 ? -7.810 -15.856 0.493 1.00 64.69 86 TRP A O 1
#

Mean predicted aligned error: 7.19 Å